Protein AF-A0A377A359-F1 (afdb_monomer_lite)

Foldseek 3Di:
DDPVLVVDDPVCVPPVVVSVVVCVVCVVVVVVVVVVVCLVQCLPLVRHADPSVQVLCVVLVHHQKDWDFDPPQAADPPDPQRYPPRGHHADPPRDRTDIDGDHSVVSSVVSVVSVVD

Organism: Escherichia coli (NCBI:txid562)

Structure (mmCIF, N/CA/C/O backbone):
data_AF-A0A377A359-F1
#
_entry.id   AF-A0A377A359-F1
#
loop_
_atom_site.group_PDB
_atom_site.id
_atom_site.type_symbol
_atom_site.label_atom_id
_atom_site.label_alt_id
_atom_site.label_comp_id
_atom_site.label_asym_id
_ato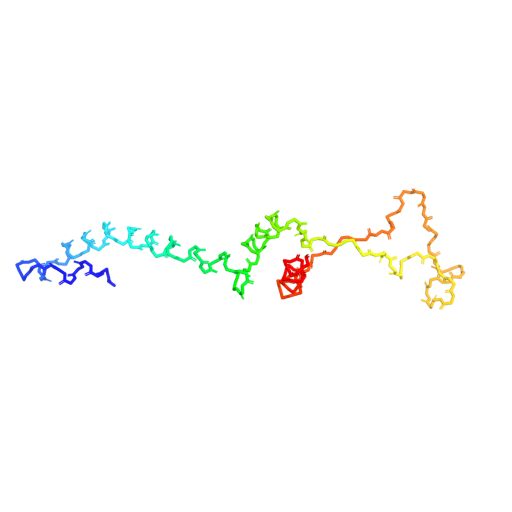m_site.label_entity_id
_atom_site.label_seq_id
_atom_site.pdbx_PDB_ins_code
_atom_site.Cartn_x
_atom_site.Cartn_y
_atom_site.Cartn_z
_atom_site.occupancy
_atom_site.B_iso_or_equiv
_atom_site.auth_seq_id
_atom_site.auth_comp_id
_atom_site.auth_asym_id
_atom_site.auth_atom_id
_atom_site.pdbx_PDB_model_num
ATOM 1 N N . MET A 1 1 ? -14.327 -9.438 21.347 1.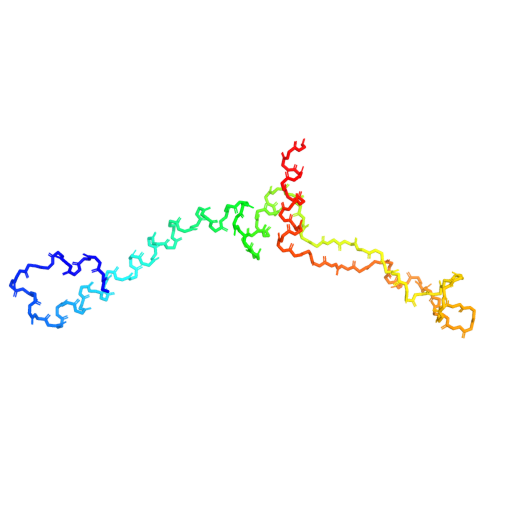00 62.38 1 MET A N 1
ATOM 2 C CA . MET A 1 1 ? -14.567 -8.586 22.530 1.00 62.38 1 MET A CA 1
ATOM 3 C C . MET A 1 1 ? -13.312 -7.783 22.790 1.00 62.38 1 MET A C 1
ATOM 5 O O . MET A 1 1 ? -12.225 -8.323 22.619 1.00 62.38 1 MET A O 1
ATOM 9 N N . SER A 1 2 ? -13.457 -6.509 23.137 1.00 73.38 2 SER A N 1
ATOM 10 C CA . SER A 1 2 ? -12.353 -5.640 23.546 1.00 73.38 2 SER A CA 1
ATOM 11 C C . SER A 1 2 ? -11.648 -6.171 24.802 1.00 73.38 2 SER A C 1
ATOM 13 O O . SER A 1 2 ? -12.316 -6.563 25.752 1.00 73.38 2 SER A O 1
ATOM 15 N N . LYS A 1 3 ? -10.309 -6.099 24.872 1.00 82.38 3 LYS A N 1
ATOM 16 C CA . LYS A 1 3 ? -9.536 -6.463 26.085 1.00 82.38 3 LYS A CA 1
ATOM 17 C C . LYS A 1 3 ? -10.023 -5.746 27.354 1.00 82.38 3 LYS A C 1
ATOM 19 O O . LYS A 1 3 ? -9.781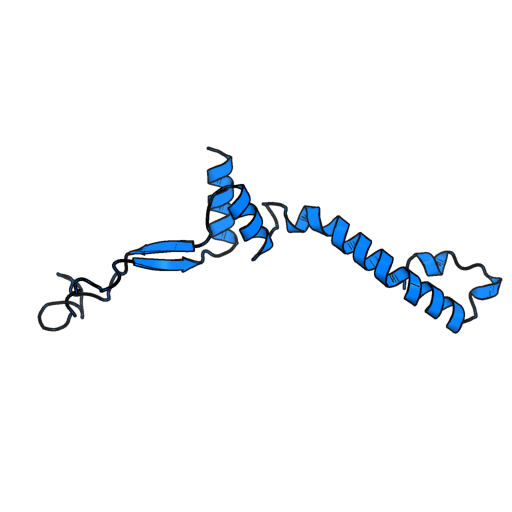 -6.188 28.467 1.00 82.38 3 LYS A O 1
ATOM 24 N N . TYR A 1 4 ? -10.688 -4.600 27.197 1.00 86.88 4 TYR A N 1
ATOM 25 C CA . TYR A 1 4 ? -11.178 -3.802 28.314 1.00 86.88 4 TYR A CA 1
ATOM 26 C C . TYR A 1 4 ? -12.444 -4.385 28.952 1.00 86.88 4 TYR A C 1
ATOM 28 O O . TYR A 1 4 ? -12.720 -4.075 30.108 1.00 86.88 4 TYR A O 1
ATOM 36 N N . THR A 1 5 ? -13.192 -5.258 28.262 1.00 86.75 5 THR A N 1
ATOM 37 C CA . THR A 1 5 ? -14.338 -5.942 28.882 1.00 86.75 5 THR A CA 1
ATOM 38 C C . THR A 1 5 ? -13.905 -6.958 29.937 1.00 86.75 5 THR A C 1
ATOM 40 O O . THR A 1 5 ? -14.675 -7.251 30.844 1.00 86.75 5 THR A O 1
ATOM 43 N N . GLU A 1 6 ? -12.664 -7.446 29.868 1.00 87.38 6 GLU A N 1
ATOM 44 C CA . GLU A 1 6 ? -12.074 -8.358 30.861 1.00 87.38 6 GLU A CA 1
ATOM 45 C C . GLU A 1 6 ? -11.726 -7.651 32.180 1.00 87.38 6 GLU A C 1
ATOM 47 O O . GLU A 1 6 ? -11.578 -8.297 33.212 1.00 87.38 6 GLU A O 1
ATOM 52 N N . LEU A 1 7 ? -11.642 -6.316 32.169 1.00 91.56 7 LEU A N 1
ATOM 53 C CA . LEU A 1 7 ? -11.368 -5.498 33.355 1.00 91.56 7 LEU A CA 1
ATOM 54 C C . LEU A 1 7 ? -12.649 -5.086 34.101 1.00 91.56 7 LEU A C 1
ATOM 56 O O . LEU A 1 7 ? -12.593 -4.330 35.072 1.00 91.56 7 LEU A O 1
ATOM 60 N N . ILE A 1 8 ? -13.815 -5.544 33.63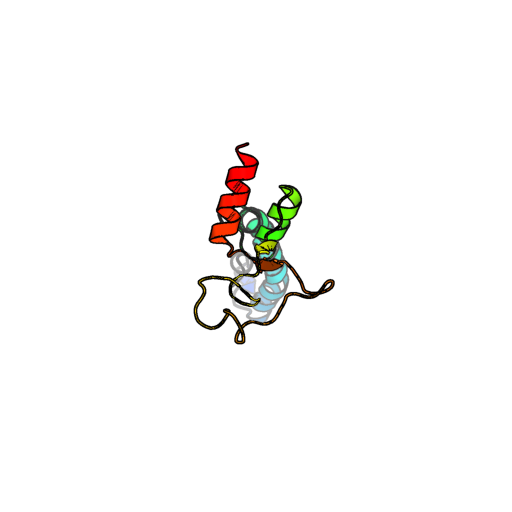9 1.00 91.81 8 ILE A N 1
ATOM 61 C CA . ILE A 1 8 ? -15.103 -5.202 34.239 1.00 91.81 8 ILE A CA 1
ATOM 62 C C . ILE A 1 8 ? -15.263 -5.963 35.554 1.00 91.81 8 ILE A C 1
ATOM 64 O O . ILE A 1 8 ? -15.170 -7.187 35.610 1.00 91.81 8 ILE A O 1
ATOM 68 N N . THR A 1 9 ? -15.529 -5.226 36.631 1.00 91.88 9 THR A N 1
ATOM 69 C CA . THR A 1 9 ? -15.719 -5.813 37.960 1.00 91.88 9 THR A CA 1
ATOM 70 C C . THR A 1 9 ? -16.939 -6.735 37.996 1.00 91.88 9 THR A C 1
ATOM 72 O O . THR A 1 9 ? -17.919 -6.545 37.269 1.00 91.88 9 THR A O 1
ATOM 75 N N . ASN A 1 10 ? -16.923 -7.712 38.909 1.00 90.75 10 ASN A N 1
ATOM 76 C CA . ASN A 1 10 ? -17.979 -8.725 39.028 1.00 90.75 10 ASN A CA 1
ATOM 77 C C . ASN A 1 10 ? -19.392 -8.115 39.197 1.00 90.75 10 ASN A C 1
ATOM 79 O O . ASN A 1 10 ? -20.375 -8.644 38.688 1.00 90.75 10 ASN A O 1
ATOM 83 N N . TYR A 1 11 ? -19.494 -6.933 39.819 1.00 91.56 11 TYR A N 1
ATOM 84 C CA . TYR A 1 11 ? -20.759 -6.206 39.988 1.00 91.56 11 TYR A CA 1
ATOM 85 C C . TYR A 1 11 ? -21.461 -5.847 38.659 1.00 91.56 11 TYR A C 1
ATOM 87 O O . TYR A 1 11 ? -22.690 -5.733 38.606 1.00 91.56 11 TYR A O 1
ATOM 95 N N . HIS A 1 12 ? -20.700 -5.664 37.577 1.00 90.56 12 HIS A N 1
ATOM 96 C CA . HIS A 1 12 ? -21.222 -5.329 36.249 1.00 90.56 12 HIS A CA 1
ATOM 97 C C . HIS A 1 12 ? -21.053 -6.453 35.217 1.00 90.56 12 HIS A C 1
ATOM 99 O O . HIS A 1 12 ? -21.611 -6.343 34.125 1.00 90.56 12 HIS A O 1
ATOM 105 N N . ALA A 1 13 ? -20.346 -7.534 35.556 1.00 85.69 13 ALA A N 1
ATOM 106 C CA . ALA A 1 13 ? -20.009 -8.619 34.633 1.00 85.69 13 ALA A CA 1
ATOM 107 C C . ALA A 1 13 ? -21.239 -9.321 34.028 1.00 85.69 13 ALA A C 1
ATOM 109 O O . ALA A 1 13 ? -21.199 -9.771 32.888 1.00 85.69 13 ALA A O 1
ATOM 110 N N . THR A 1 14 ? -22.363 -9.362 34.748 1.00 90.88 14 THR A N 1
ATOM 111 C CA . THR A 1 14 ? -23.618 -9.975 34.276 1.00 90.88 14 THR A CA 1
ATOM 112 C C . THR A 1 14 ? -24.561 -8.993 33.573 1.00 90.88 14 THR A C 1
ATOM 114 O O . THR A 1 14 ? -25.657 -9.377 33.170 1.00 90.88 14 THR A O 1
ATOM 117 N N . LYS A 1 15 ? -24.176 -7.716 33.413 1.00 93.62 15 LYS A N 1
ATOM 118 C CA . LYS A 1 15 ? -25.032 -6.663 32.840 1.00 93.62 15 LYS A CA 1
ATOM 119 C C . LYS A 1 15 ? -24.702 -6.460 31.350 1.00 93.62 15 LYS A C 1
ATOM 121 O O . LYS A 1 15 ? -23.801 -5.682 31.032 1.00 93.62 15 LYS A O 1
ATOM 126 N N . PRO A 1 16 ? -25.451 -7.062 30.403 1.00 93.31 16 PRO A N 1
ATOM 127 C CA . PRO A 1 16 ? -25.063 -7.103 28.987 1.00 93.31 16 PRO A CA 1
ATOM 128 C C . PRO A 1 16 ? -24.962 -5.717 28.333 1.00 93.31 16 PRO A C 1
ATOM 130 O O . PRO A 1 16 ? -24.068 -5.478 27.527 1.00 93.31 16 PRO A O 1
ATOM 133 N N . LYS A 1 17 ? -25.826 -4.766 28.719 1.00 95.19 17 LYS A N 1
ATOM 134 C CA . LYS A 1 17 ? -25.765 -3.380 28.219 1.00 95.19 17 LYS A CA 1
ATOM 135 C C . LYS A 1 17 ? -24.493 -2.652 28.660 1.00 95.19 17 LYS A C 1
ATOM 137 O O . LYS A 1 17 ? -23.983 -1.828 27.912 1.00 95.19 17 LYS A O 1
ATOM 142 N N . PHE A 1 18 ? -23.983 -2.958 29.854 1.00 93.81 18 PHE A N 1
ATOM 143 C CA . PHE A 1 18 ? -22.749 -2.360 30.357 1.00 93.81 18 PHE A CA 1
ATOM 144 C C . PHE A 1 18 ? -21.538 -2.893 29.586 1.00 93.81 18 PHE A C 1
ATOM 146 O O . PHE A 1 18 ? -20.740 -2.099 29.095 1.00 93.81 18 PHE A O 1
ATOM 153 N N . LEU A 1 19 ? -21.458 -4.218 29.397 1.00 92.69 19 LEU A N 1
ATOM 154 C CA . LEU A 1 19 ? -20.426 -4.849 28.566 1.00 92.69 19 LEU A CA 1
ATOM 155 C C . LEU A 1 19 ? -20.415 -4.248 27.153 1.00 92.69 19 LEU A C 1
ATOM 157 O O . LEU A 1 19 ? -19.375 -3.799 26.679 1.00 92.69 19 LEU A O 1
ATOM 161 N N . ALA A 1 20 ? -21.587 -4.179 26.513 1.00 93.44 20 ALA A N 1
ATOM 162 C CA . ALA A 1 20 ? -21.731 -3.633 25.167 1.00 93.44 20 ALA A CA 1
ATOM 163 C C . ALA A 1 20 ? -21.323 -2.155 25.082 1.00 93.44 20 ALA A C 1
ATOM 165 O O . ALA A 1 20 ? -20.711 -1.751 24.099 1.00 93.44 20 ALA A O 1
ATOM 166 N N . HIS A 1 21 ? -21.627 -1.351 26.105 1.00 93.69 21 HIS A N 1
ATOM 167 C CA . HIS A 1 21 ? -21.245 0.059 26.144 1.00 93.69 21 HIS A CA 1
ATOM 168 C C . HIS A 1 21 ? -19.724 0.241 26.234 1.00 93.69 21 HIS A C 1
ATOM 170 O O . HIS A 1 21 ? -19.150 1.004 25.458 1.00 93.69 21 HIS A O 1
ATOM 176 N N . VAL A 1 22 ? -19.062 -0.488 27.139 1.00 93.25 22 VAL A N 1
ATOM 177 C CA . VAL A 1 22 ? -17.597 -0.446 27.283 1.00 93.25 22 VAL A CA 1
ATOM 178 C C . VAL A 1 22 ? -16.915 -0.920 26.002 1.00 93.25 22 VAL A C 1
ATOM 180 O O . VAL A 1 22 ? -15.967 -0.294 25.529 1.00 93.25 22 VAL A O 1
ATOM 183 N N . ASP A 1 23 ? -17.407 -2.001 25.405 1.00 92.69 23 ASP A N 1
ATOM 184 C CA . ASP A 1 23 ? -16.876 -2.536 24.156 1.00 92.69 23 ASP A CA 1
ATOM 185 C C . ASP A 1 23 ? -17.058 -1.533 23.003 1.00 92.69 23 ASP A C 1
ATOM 187 O O . ASP A 1 23 ? -16.100 -1.223 22.303 1.00 92.69 23 ASP A O 1
ATOM 191 N N . LEU A 1 24 ? -18.242 -0.924 22.863 1.00 94.25 24 LEU A N 1
ATOM 192 C CA . LEU A 1 24 ? -18.516 0.098 21.845 1.00 94.25 24 LEU A CA 1
ATOM 193 C C . LEU A 1 24 ? -17.581 1.310 21.962 1.00 94.25 24 LEU A C 1
ATOM 195 O O . LEU A 1 24 ? -17.088 1.794 20.948 1.00 94.25 24 LEU A O 1
ATOM 199 N N . MET A 1 25 ? -17.326 1.788 23.181 1.00 94.62 25 MET A N 1
ATOM 200 C CA . MET A 1 25 ? -16.462 2.951 23.412 1.00 94.62 25 MET A CA 1
ATOM 201 C C . MET A 1 25 ? -14.979 2.633 23.205 1.00 94.62 25 MET A C 1
ATOM 203 O O . MET A 1 25 ? -14.214 3.485 22.759 1.00 94.62 25 MET A O 1
ATOM 207 N N . THR A 1 26 ? -14.553 1.411 23.528 1.00 93.81 26 THR A N 1
ATOM 208 C CA . THR A 1 26 ? -13.130 1.042 23.494 1.00 93.81 26 THR A CA 1
ATOM 209 C C . THR A 1 26 ? -12.676 0.430 22.172 1.00 93.81 26 THR A C 1
ATOM 211 O O . THR A 1 26 ? -11.496 0.547 21.845 1.00 93.81 26 THR A O 1
ATOM 214 N N . ARG A 1 27 ? -13.577 -0.174 21.385 1.00 91.75 27 ARG A N 1
ATOM 215 C CA . ARG A 1 27 ? -13.257 -0.764 20.073 1.00 91.75 27 ARG A CA 1
ATOM 216 C C . ARG A 1 27 ? -12.574 0.223 19.118 1.00 91.75 27 ARG A C 1
ATOM 218 O O . ARG A 1 27 ? -11.460 -0.090 18.711 1.00 91.75 27 ARG A O 1
ATOM 225 N N . PRO A 1 28 ? -13.109 1.433 18.841 1.00 93.69 28 PRO A N 1
ATOM 226 C CA . PRO A 1 28 ? -12.460 2.353 17.905 1.00 93.69 28 PRO A CA 1
ATOM 227 C C . PRO A 1 28 ? -11.048 2.750 18.344 1.00 93.69 28 PRO A C 1
ATOM 229 O O . PRO A 1 28 ? -10.153 2.900 17.519 1.00 93.69 28 PRO A O 1
ATOM 232 N N . LEU A 1 29 ? -10.822 2.884 19.656 1.00 93.50 29 LEU A N 1
ATOM 233 C CA . LEU A 1 29 ? -9.505 3.211 20.205 1.00 93.50 29 LEU A CA 1
ATOM 234 C C . LEU A 1 29 ? -8.508 2.061 20.014 1.00 93.50 29 LEU A C 1
ATOM 236 O O . LEU A 1 29 ? -7.336 2.300 19.722 1.00 93.50 29 LEU A O 1
ATOM 240 N N . ILE A 1 30 ? -8.964 0.814 20.164 1.00 93.06 30 ILE A N 1
ATOM 241 C CA . ILE A 1 30 ? -8.150 -0.371 19.876 1.00 93.06 30 ILE A CA 1
ATOM 242 C C . ILE A 1 30 ? -7.850 -0.458 18.383 1.00 93.06 30 ILE A C 1
ATOM 244 O O . ILE A 1 30 ? -6.694 -0.685 18.033 1.00 93.06 30 ILE A O 1
ATOM 248 N N . ASP A 1 31 ? -8.850 -0.246 17.529 1.00 93.56 31 ASP A N 1
ATOM 249 C CA . ASP A 1 31 ? -8.711 -0.333 16.075 1.00 93.56 31 ASP A CA 1
ATOM 250 C C . ASP A 1 31 ? -7.721 0.717 15.559 1.00 93.56 31 ASP A C 1
ATOM 252 O O . ASP A 1 31 ? -6.808 0.384 14.806 1.00 93.56 31 ASP A O 1
ATOM 256 N N . VAL A 1 32 ? -7.807 1.960 16.048 1.00 95.94 32 VAL A N 1
ATOM 257 C CA . VAL A 1 32 ? -6.822 3.012 15.747 1.00 95.94 32 VAL A CA 1
ATOM 258 C C . VAL A 1 32 ? -5.438 2.617 16.250 1.00 95.94 32 VAL A C 1
ATOM 260 O O . VAL A 1 32 ? -4.465 2.714 15.510 1.00 95.94 32 VAL A O 1
ATOM 263 N N . ALA A 1 33 ? -5.317 2.129 17.487 1.00 94.50 33 ALA A N 1
ATOM 264 C CA . ALA A 1 33 ? -4.022 1.706 18.011 1.00 94.50 33 ALA A CA 1
ATOM 265 C C . ALA A 1 33 ? -3.426 0.528 17.217 1.00 94.50 33 ALA A C 1
ATOM 267 O O . ALA A 1 33 ? -2.208 0.447 17.061 1.00 94.50 33 ALA A O 1
ATOM 268 N N . ALA A 1 34 ? -4.256 -0.394 16.729 1.00 94.50 34 ALA A N 1
ATOM 269 C CA . ALA A 1 34 ? -3.837 -1.497 15.873 1.00 94.50 34 ALA A CA 1
ATOM 270 C C . ALA A 1 34 ? -3.385 -0.990 14.497 1.00 94.50 34 ALA A C 1
ATOM 272 O O . ALA A 1 34 ? -2.288 -1.338 14.065 1.00 94.50 34 ALA A O 1
ATOM 273 N N . ALA A 1 35 ? -4.165 -0.109 13.864 1.00 95.44 35 ALA A N 1
ATOM 274 C CA . ALA A 1 35 ? -3.823 0.505 12.585 1.00 95.44 35 ALA A CA 1
ATOM 275 C C . ALA A 1 35 ? -2.505 1.291 12.665 1.00 95.44 35 ALA A C 1
ATOM 277 O O . ALA A 1 35 ? -1.614 1.077 11.847 1.00 95.44 35 ALA A O 1
ATOM 278 N N . THR A 1 36 ? -2.330 2.127 13.694 1.00 96.62 36 THR A N 1
ATOM 279 C CA . THR A 1 36 ? -1.104 2.913 13.894 1.00 96.62 36 THR A CA 1
ATOM 280 C C . THR A 1 36 ? 0.117 2.025 14.112 1.00 96.62 36 THR A C 1
ATOM 282 O O . THR A 1 36 ? 1.175 2.301 13.554 1.00 96.62 36 THR A O 1
ATOM 285 N N . ARG A 1 37 ? -0.004 0.930 14.877 1.00 95.81 37 ARG A N 1
ATOM 286 C CA . ARG A 1 37 ? 1.094 -0.046 15.006 1.00 95.81 37 ARG A CA 1
ATOM 287 C C . ARG A 1 37 ? 1.390 -0.745 13.678 1.00 95.81 37 ARG A C 1
ATOM 289 O O . ARG A 1 37 ? 2.552 -0.985 13.371 1.00 95.81 37 ARG A O 1
ATOM 296 N N . GLY A 1 38 ? 0.351 -1.031 12.895 1.00 96.12 38 GLY A N 1
ATOM 297 C CA . GLY A 1 38 ? 0.464 -1.647 11.575 1.00 96.12 38 GLY A CA 1
ATOM 298 C C . GLY A 1 38 ? 1.151 -0.770 10.527 1.00 96.12 38 GLY A C 1
ATOM 299 O O . GLY A 1 38 ? 1.639 -1.312 9.541 1.00 96.12 38 GLY A O 1
ATOM 300 N N . LEU A 1 39 ? 1.252 0.551 10.736 1.00 95.31 39 LEU A N 1
ATOM 301 C CA . LEU A 1 39 ? 1.925 1.455 9.795 1.00 95.31 39 LEU A CA 1
ATOM 302 C C . LEU A 1 39 ? 3.390 1.081 9.566 1.00 95.31 39 LEU A C 1
ATOM 304 O O . LEU A 1 39 ? 3.854 1.168 8.436 1.00 95.31 39 LEU A O 1
ATOM 308 N N . ILE A 1 40 ? 4.101 0.633 10.605 1.00 94.69 40 ILE A N 1
ATOM 309 C CA . ILE A 1 40 ? 5.514 0.250 10.477 1.00 94.69 40 ILE A CA 1
ATOM 310 C C . ILE A 1 40 ? 5.655 -0.878 9.451 1.00 94.69 40 ILE A C 1
ATOM 312 O O . ILE A 1 40 ? 6.450 -0.767 8.528 1.00 94.69 40 ILE A O 1
ATOM 316 N N . THR A 1 41 ? 4.836 -1.924 9.569 1.00 95.94 41 THR A N 1
ATOM 317 C CA . THR A 1 41 ? 4.839 -3.051 8.628 1.00 95.94 41 THR A CA 1
ATOM 318 C C . THR A 1 41 ? 4.290 -2.645 7.262 1.00 95.94 41 THR A C 1
ATOM 320 O O . THR A 1 41 ? 4.864 -2.995 6.241 1.00 95.94 41 THR A O 1
ATOM 323 N N . ALA A 1 42 ? 3.213 -1.856 7.209 1.00 96.69 42 ALA A N 1
ATOM 324 C CA . ALA A 1 42 ? 2.602 -1.439 5.947 1.00 96.69 42 ALA A CA 1
ATOM 325 C C . ALA A 1 42 ? 3.551 -0.617 5.055 1.00 96.69 42 ALA A C 1
ATOM 327 O O . ALA A 1 42 ? 3.403 -0.648 3.836 1.00 96.69 42 ALA A O 1
ATOM 328 N N . PHE A 1 43 ? 4.514 0.091 5.653 1.00 96.75 43 PHE A N 1
ATOM 329 C CA . PHE A 1 43 ? 5.557 0.862 4.970 1.00 96.75 43 PHE A CA 1
ATOM 330 C C . PHE A 1 43 ? 6.951 0.223 5.085 1.00 96.75 43 PHE A C 1
ATOM 332 O O . PHE A 1 43 ? 7.960 0.880 4.835 1.00 96.75 43 PHE A O 1
ATOM 339 N N . ASP A 1 44 ? 7.032 -1.058 5.436 1.00 96.12 44 ASP A N 1
ATOM 340 C CA . ASP A 1 44 ? 8.278 -1.814 5.368 1.00 96.12 44 ASP A CA 1
ATOM 341 C C . ASP A 1 44 ? 8.552 -2.208 3.908 1.00 96.12 44 ASP A C 1
ATOM 343 O O . ASP A 1 44 ? 7.694 -2.794 3.245 1.00 96.12 44 ASP A O 1
ATOM 347 N N . ILE A 1 45 ? 9.754 -1.930 3.393 1.00 95.94 45 ILE A N 1
ATOM 348 C CA . ILE A 1 45 ? 10.133 -2.269 2.015 1.00 95.94 45 ILE A CA 1
ATOM 349 C C . ILE A 1 45 ? 10.054 -3.767 1.716 1.00 95.94 45 ILE A C 1
ATOM 351 O O . ILE A 1 45 ? 9.987 -4.127 0.547 1.00 95.94 45 ILE A O 1
ATOM 355 N N . ASP A 1 46 ? 10.038 -4.650 2.711 1.00 96.31 46 ASP A N 1
ATOM 356 C CA . ASP A 1 46 ? 9.906 -6.092 2.505 1.00 96.31 46 ASP A CA 1
ATOM 357 C C . ASP A 1 46 ? 8.454 -6.561 2.378 1.00 96.31 46 ASP A C 1
ATOM 359 O O . ASP A 1 46 ? 8.202 -7.593 1.757 1.00 96.31 46 ASP A O 1
ATOM 363 N N . SER A 1 47 ? 7.490 -5.790 2.892 1.00 95.94 47 SER A N 1
ATOM 364 C CA . SER A 1 47 ? 6.081 -6.213 2.957 1.00 95.94 47 SER A CA 1
ATOM 365 C C . SER A 1 47 ? 5.062 -5.214 2.401 1.00 95.94 47 SER A C 1
ATOM 367 O O . SER A 1 47 ? 3.933 -5.607 2.119 1.00 95.94 47 SER A O 1
ATOM 369 N N . ALA A 1 48 ? 5.447 -3.959 2.154 1.00 97.19 48 ALA A N 1
ATOM 370 C CA . ALA A 1 48 ? 4.588 -2.935 1.565 1.00 97.19 48 ALA A CA 1
ATOM 371 C C . ALA A 1 48 ? 4.067 -3.370 0.190 1.00 97.19 48 ALA A C 1
ATOM 373 O O . ALA A 1 48 ? 4.808 -3.958 -0.597 1.00 97.19 48 ALA A O 1
ATOM 374 N N . VAL A 1 49 ? 2.814 -3.055 -0.116 1.00 96.00 49 VAL A N 1
ATOM 375 C CA . VAL A 1 49 ? 2.135 -3.409 -1.373 1.00 96.00 49 VAL A CA 1
ATOM 376 C C . VAL A 1 49 ? 1.375 -2.202 -1.909 1.00 96.00 49 VAL A C 1
ATOM 378 O O . VAL A 1 49 ? 1.087 -1.275 -1.152 1.00 96.00 49 VAL A O 1
ATOM 381 N N . GLY A 1 50 ? 1.065 -2.194 -3.204 1.00 95.88 50 GLY A N 1
ATOM 382 C CA . GLY A 1 50 ? 0.285 -1.138 -3.851 1.00 95.88 50 GLY A CA 1
ATOM 383 C C . GLY A 1 50 ? 0.759 0.276 -3.494 1.00 95.88 50 GLY A C 1
ATOM 384 O O . GLY A 1 50 ? 1.940 0.603 -3.617 1.00 95.88 50 GLY A O 1
ATOM 385 N N . VAL A 1 51 ? -0.170 1.106 -3.009 1.00 96.75 51 VAL A N 1
ATOM 386 C CA . VAL A 1 51 ? 0.062 2.535 -2.736 1.00 96.75 51 VAL A CA 1
ATOM 387 C C . VAL A 1 51 ? 1.130 2.763 -1.665 1.00 96.75 51 VAL A C 1
ATOM 389 O O . VAL A 1 51 ? 1.889 3.724 -1.752 1.00 96.75 51 VAL A O 1
ATOM 392 N N . GLN A 1 52 ? 1.237 1.893 -0.660 1.00 97.81 52 GLN A N 1
ATOM 393 C CA . GLN A 1 52 ? 2.269 2.027 0.367 1.00 97.81 52 GLN A CA 1
ATOM 394 C C . GLN A 1 52 ? 3.669 1.840 -0.229 1.00 97.81 52 GLN A C 1
ATOM 396 O O . GLN A 1 52 ? 4.571 2.624 0.063 1.00 97.81 52 GLN A O 1
ATOM 401 N N . LEU A 1 53 ? 3.837 0.853 -1.117 1.00 97.88 53 LEU A N 1
ATOM 402 C CA . LEU A 1 53 ? 5.094 0.639 -1.838 1.00 97.88 53 LEU A CA 1
ATOM 403 C C . LEU A 1 53 ? 5.398 1.799 -2.801 1.00 97.88 53 LEU A C 1
ATOM 405 O O . LEU A 1 53 ? 6.555 2.180 -2.957 1.00 97.88 53 LEU A O 1
ATOM 409 N N . ASP A 1 54 ? 4.367 2.405 -3.393 1.00 96.94 54 ASP A N 1
ATOM 410 C CA . ASP A 1 54 ? 4.514 3.594 -4.245 1.00 96.94 54 ASP A CA 1
ATOM 411 C C . ASP A 1 54 ? 4.990 4.813 -3.470 1.00 96.94 54 ASP A C 1
ATOM 413 O O . ASP A 1 54 ? 5.871 5.533 -3.935 1.00 96.94 54 ASP A O 1
ATOM 417 N N . ILE A 1 55 ? 4.464 5.025 -2.264 1.00 97.50 55 ILE A N 1
ATOM 418 C CA . ILE A 1 55 ? 4.925 6.096 -1.376 1.00 97.50 55 ILE A CA 1
ATOM 419 C C . ILE A 1 55 ? 6.401 5.893 -1.016 1.00 97.50 55 ILE A C 1
ATOM 421 O O . ILE A 1 55 ? 7.174 6.850 -1.081 1.00 97.50 55 ILE A O 1
ATOM 425 N N . LEU A 1 56 ? 6.819 4.658 -0.708 1.00 97.31 56 LEU A N 1
ATOM 426 C CA . LEU A 1 56 ? 8.241 4.357 -0.505 1.00 97.31 56 LEU A CA 1
ATOM 427 C C . LEU A 1 56 ? 9.060 4.681 -1.754 1.00 97.31 56 LEU A C 1
ATOM 429 O O . LEU A 1 56 ? 10.123 5.288 -1.660 1.00 97.31 56 LEU A O 1
ATOM 433 N N . GLY A 1 57 ? 8.552 4.332 -2.931 1.00 96.88 57 GLY A N 1
ATOM 434 C CA . GLY A 1 57 ? 9.180 4.669 -4.197 1.00 96.88 57 GLY A CA 1
ATOM 435 C C . GLY A 1 57 ? 9.344 6.168 -4.437 1.00 96.88 57 GLY A C 1
ATOM 436 O O . GLY A 1 57 ? 10.398 6.595 -4.909 1.00 96.88 57 GLY A O 1
ATOM 437 N N . LEU A 1 58 ? 8.357 6.982 -4.052 1.00 96.62 58 LEU A N 1
ATOM 438 C CA . LEU A 1 58 ? 8.471 8.443 -4.088 1.00 96.62 58 LEU A CA 1
ATOM 439 C C . LEU A 1 58 ? 9.606 8.939 -3.185 1.00 96.62 58 LEU A C 1
ATOM 441 O O . LEU A 1 58 ? 10.367 9.809 -3.600 1.00 96.62 58 LEU A O 1
ATOM 445 N N . TRP A 1 59 ? 9.758 8.371 -1.986 1.00 95.88 59 TRP A N 1
ATOM 446 C CA . TRP A 1 59 ? 10.833 8.741 -1.055 1.00 95.88 59 TRP A CA 1
ATOM 447 C C . TRP A 1 59 ? 12.216 8.280 -1.524 1.00 95.88 59 TRP A C 1
ATOM 449 O O . TRP A 1 59 ? 13.190 9.014 -1.382 1.00 95.88 59 TRP A O 1
ATOM 459 N N . ILE A 1 60 ? 12.303 7.090 -2.121 1.00 96.06 60 ILE A N 1
ATOM 460 C CA . ILE A 1 60 ? 13.542 6.532 -2.691 1.00 96.06 60 ILE A CA 1
ATOM 461 C C . ILE A 1 60 ? 13.911 7.233 -4.015 1.00 96.06 60 ILE A C 1
ATOM 463 O O . ILE A 1 60 ? 15.055 7.172 -4.467 1.00 96.06 60 ILE A O 1
ATOM 467 N N . GLY A 1 61 ? 12.955 7.922 -4.645 1.00 95.38 61 GLY A N 1
ATOM 468 C CA . GLY A 1 61 ? 13.157 8.650 -5.896 1.00 95.38 61 GLY A CA 1
ATOM 469 C C . GLY A 1 61 ? 13.056 7.765 -7.139 1.00 95.38 61 GLY A C 1
ATOM 470 O O . GLY A 1 61 ? 13.757 7.991 -8.128 1.00 95.38 61 GLY A O 1
ATOM 471 N N . ARG A 1 62 ? 12.202 6.735 -7.113 1.00 95.12 62 ARG A N 1
ATOM 472 C CA . ARG A 1 62 ? 11.983 5.845 -8.258 1.00 95.12 62 ARG A CA 1
ATOM 473 C C . ARG A 1 62 ? 10.509 5.515 -8.450 1.00 95.12 62 ARG A C 1
ATOM 475 O O . ARG A 1 62 ? 9.878 4.963 -7.561 1.00 95.12 62 ARG A O 1
ATOM 482 N N . SER A 1 63 ? 9.982 5.794 -9.640 1.00 93.81 63 SER A N 1
ATOM 483 C CA . SER A 1 63 ? 8.592 5.489 -10.006 1.00 93.81 63 SER A CA 1
ATOM 484 C C . SER A 1 63 ? 8.389 4.015 -10.378 1.00 93.81 63 SER A C 1
ATOM 486 O O . SER A 1 63 ? 9.287 3.390 -10.946 1.00 93.81 63 SER A O 1
ATOM 488 N N . ARG A 1 64 ? 7.187 3.492 -10.098 1.00 94.25 64 ARG A N 1
ATOM 489 C CA . ARG A 1 64 ? 6.672 2.203 -10.601 1.00 94.25 64 ARG A CA 1
ATOM 490 C C . ARG A 1 64 ? 6.423 2.230 -12.105 1.00 94.25 64 ARG A C 1
ATOM 492 O O . ARG A 1 64 ? 6.429 1.187 -12.755 1.00 94.25 64 ARG A O 1
ATOM 499 N N . VAL A 1 65 ? 6.147 3.416 -12.635 1.00 92.00 65 VAL A N 1
ATOM 500 C CA . VAL A 1 65 ? 5.828 3.608 -14.043 1.00 92.00 65 VAL A CA 1
ATOM 501 C C . VAL A 1 65 ? 7.121 3.645 -14.835 1.00 92.00 65 VAL A C 1
ATOM 503 O O . VAL A 1 65 ? 7.993 4.479 -14.579 1.00 92.00 65 VAL A O 1
ATOM 506 N N . VAL A 1 66 ? 7.230 2.750 -15.809 1.00 87.19 66 VAL A N 1
ATOM 507 C CA . VAL A 1 66 ? 8.392 2.649 -16.691 1.00 87.19 66 VAL A CA 1
ATOM 508 C C . VAL A 1 66 ? 7.937 2.868 -18.124 1.00 87.19 66 VAL A C 1
ATOM 510 O O . VAL A 1 66 ? 6.891 2.364 -18.533 1.00 87.19 66 VAL A O 1
ATOM 513 N N . SER A 1 67 ? 8.723 3.631 -18.877 1.00 84.31 67 SER A N 1
ATOM 514 C CA . SER A 1 67 ? 8.565 3.740 -20.324 1.00 84.31 67 SER A CA 1
ATOM 515 C C . SER A 1 67 ? 9.177 2.497 -20.973 1.00 84.31 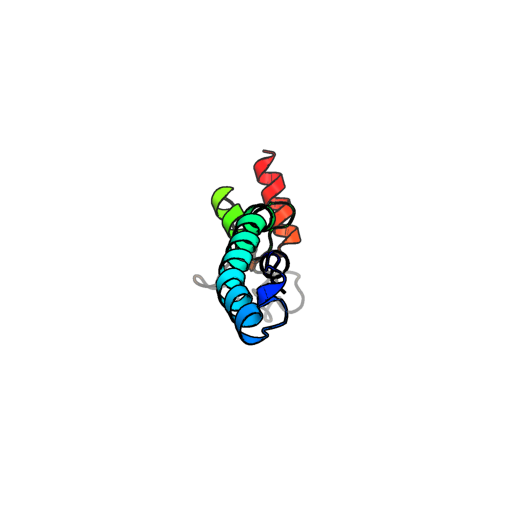67 SER A C 1
ATOM 517 O O . SER A 1 67 ? 10.328 2.151 -20.694 1.00 84.31 67 SER A O 1
ATOM 519 N N . GLN A 1 68 ? 8.391 1.806 -21.793 1.00 81.00 68 GLN A N 1
ATOM 520 C CA . GLN A 1 68 ? 8.841 0.703 -22.635 1.00 81.00 68 GLN A CA 1
ATOM 521 C C . GLN A 1 68 ? 8.619 1.066 -24.107 1.00 81.00 68 GLN A C 1
ATOM 523 O O . GLN A 1 68 ? 7.538 1.557 -24.439 1.00 81.00 68 GLN A O 1
ATOM 528 N N . PRO A 1 69 ? 9.601 0.828 -24.996 1.00 80.19 69 PRO A N 1
ATOM 529 C CA . PRO A 1 69 ? 9.428 1.058 -26.426 1.00 80.19 69 PRO A CA 1
ATOM 530 C C . PRO A 1 69 ? 8.225 0.288 -26.974 1.00 80.19 69 PRO A C 1
ATOM 532 O O . PRO A 1 69 ? 8.052 -0.897 -26.669 1.00 80.19 69 PRO A O 1
ATOM 535 N N . ILE A 1 70 ? 7.404 0.950 -27.789 1.00 77.75 70 ILE A N 1
ATOM 536 C CA . ILE A 1 70 ? 6.322 0.272 -28.503 1.00 77.75 70 ILE A CA 1
ATOM 537 C C . ILE A 1 70 ? 6.967 -0.546 -29.621 1.00 77.75 70 ILE A C 1
ATOM 539 O O . ILE A 1 70 ? 7.618 -0.005 -30.509 1.00 77.75 70 ILE A O 1
ATOM 543 N N . SER A 1 71 ? 6.805 -1.865 -29.556 1.00 77.56 71 SER A N 1
ATOM 544 C CA . SER A 1 71 ? 7.296 -2.801 -30.568 1.00 77.56 71 SER A CA 1
ATOM 545 C C . SER A 1 71 ? 6.130 -3.604 -31.129 1.00 77.56 71 SER A C 1
ATOM 547 O O . SER A 1 71 ? 5.153 -3.862 -30.427 1.00 77.56 71 SER A O 1
ATOM 549 N N . GLY A 1 72 ? 6.210 -3.967 -32.408 1.00 78.94 72 GLY A N 1
ATOM 550 C CA . GLY A 1 72 ? 5.177 -4.778 -33.050 1.00 78.94 72 GLY A CA 1
ATOM 551 C C . GLY A 1 72 ? 3.912 -4.018 -33.484 1.00 78.94 72 GLY A C 1
ATOM 552 O O . GLY A 1 72 ? 2.898 -4.653 -33.750 1.00 78.94 72 GLY A O 1
ATOM 553 N N . VAL A 1 73 ? 3.946 -2.680 -33.532 1.00 83.06 73 VAL A N 1
ATOM 554 C CA . VAL A 1 73 ? 2.796 -1.843 -33.938 1.00 83.06 73 VAL A CA 1
ATOM 555 C C . VAL A 1 73 ? 3.060 -1.117 -35.255 1.00 83.06 73 VAL A C 1
ATOM 557 O O . VAL A 1 73 ? 2.205 -1.111 -36.138 1.00 83.06 73 VAL A O 1
ATOM 560 N N . TYR A 1 74 ? 4.241 -0.518 -35.395 1.00 87.94 74 TYR A N 1
ATOM 561 C CA . TYR A 1 74 ? 4.619 0.216 -36.599 1.00 87.94 74 TYR A CA 1
ATOM 562 C C . TYR A 1 74 ? 5.400 -0.658 -37.575 1.00 87.94 74 TYR A C 1
ATOM 564 O O . TYR A 1 74 ? 5.922 -1.715 -37.212 1.00 87.94 74 TYR A O 1
ATOM 572 N N . PHE A 1 75 ? 5.470 -0.182 -38.816 1.00 88.81 75 PHE A N 1
ATOM 573 C CA . PHE A 1 75 ? 6.229 -0.787 -39.897 1.00 88.81 75 PHE A CA 1
ATOM 574 C C . PHE A 1 75 ? 7.639 -1.173 -39.441 1.00 88.81 75 PHE A C 1
ATOM 576 O O . PHE A 1 75 ? 8.383 -0.351 -38.901 1.00 88.81 75 PHE A O 1
ATOM 583 N N . SER A 1 76 ? 8.003 -2.427 -39.691 1.00 87.88 76 SER A N 1
ATOM 584 C CA . SER A 1 76 ? 9.308 -2.976 -39.348 1.00 87.88 76 SER A CA 1
ATOM 585 C C . SER A 1 76 ? 9.751 -3.954 -40.423 1.00 87.88 76 SER A C 1
ATOM 587 O O . SER A 1 76 ? 8.982 -4.808 -40.872 1.00 87.88 76 SER A O 1
ATOM 589 N N . TRP A 1 77 ? 11.015 -3.846 -40.823 1.00 88.56 77 TRP A N 1
ATOM 590 C CA . TRP A 1 77 ? 11.619 -4.831 -41.710 1.00 88.56 77 TRP A CA 1
ATOM 591 C C . TRP A 1 77 ? 11.726 -6.183 -40.999 1.00 88.56 77 TRP A C 1
ATOM 593 O O . TRP A 1 77 ? 11.871 -6.252 -39.776 1.00 88.56 77 TRP A O 1
ATOM 603 N N . ASP A 1 78 ? 11.608 -7.260 -41.773 1.00 86.50 78 ASP A N 1
ATOM 604 C CA . ASP A 1 78 ? 11.768 -8.639 -41.298 1.00 86.50 78 ASP A CA 1
ATOM 605 C C . ASP A 1 78 ? 10.838 -9.035 -40.132 1.00 86.50 78 ASP A C 1
ATOM 607 O O . ASP A 1 78 ? 11.133 -9.954 -39.369 1.00 86.50 78 ASP A O 1
ATOM 611 N N . THR A 1 79 ? 9.696 -8.351 -39.988 1.00 84.56 79 THR A N 1
ATOM 612 C CA . THR A 1 79 ? 8.672 -8.662 -38.981 1.00 84.56 79 THR A CA 1
ATOM 613 C C . THR A 1 79 ? 7.370 -9.071 -39.660 1.00 84.56 79 THR A C 1
ATOM 615 O O . THR A 1 79 ? 6.771 -8.288 -40.400 1.00 84.56 79 THR A O 1
ATOM 618 N N . ASP A 1 80 ? 6.937 -10.308 -39.409 1.00 87.69 80 ASP A N 1
ATOM 619 C CA . ASP A 1 80 ? 5.724 -10.867 -40.009 1.00 87.69 80 ASP A CA 1
ATOM 620 C C . ASP A 1 80 ? 4.489 -10.028 -39.636 1.00 87.69 80 ASP A C 1
ATOM 622 O O . ASP A 1 80 ? 4.296 -9.665 -38.474 1.00 87.69 80 ASP A O 1
ATOM 626 N N . GLY A 1 81 ? 3.681 -9.665 -40.634 1.00 87.19 81 GLY A N 1
ATOM 627 C CA . GLY A 1 81 ? 2.496 -8.815 -40.468 1.00 87.19 81 GLY A CA 1
ATOM 628 C C . GLY A 1 81 ? 2.750 -7.306 -40.322 1.00 87.19 81 GLY A C 1
ATOM 629 O O . GLY A 1 81 ? 1.782 -6.551 -40.282 1.00 87.19 81 GLY A O 1
ATOM 630 N N . LEU A 1 82 ? 4.006 -6.844 -40.276 1.00 90.12 82 LEU A N 1
ATOM 631 C CA . LEU A 1 82 ? 4.371 -5.414 -40.184 1.00 90.12 82 LEU A CA 1
ATOM 632 C C . LEU A 1 82 ? 5.302 -4.953 -41.314 1.00 90.12 82 LEU A C 1
ATOM 634 O O . LEU A 1 82 ? 5.861 -3.857 -41.254 1.00 90.12 82 LEU A O 1
ATOM 638 N N . GLY A 1 83 ? 5.475 -5.792 -42.334 1.00 86.81 83 GLY A N 1
ATOM 639 C CA . GLY A 1 83 ? 6.331 -5.525 -43.481 1.00 86.81 83 GLY A CA 1
ATOM 640 C C . GLY A 1 83 ? 5.700 -4.599 -44.522 1.00 86.81 83 GLY A C 1
ATOM 641 O O . GLY A 1 83 ? 4.712 -3.901 -44.283 1.00 86.81 83 GLY A O 1
ATOM 642 N N . TYR A 1 84 ? 6.299 -4.583 -45.712 1.00 87.94 84 TYR A N 1
ATOM 643 C CA . TYR A 1 84 ? 5.848 -3.744 -46.824 1.00 87.94 84 TYR A CA 1
ATOM 644 C C . TYR A 1 84 ? 4.402 -4.077 -47.219 1.00 87.94 84 TYR A C 1
ATOM 646 O O . TYR A 1 84 ? 4.030 -5.247 -47.245 1.00 87.94 84 TYR A O 1
ATOM 654 N N . ASP A 1 85 ? 3.591 -3.046 -47.469 1.00 86.44 85 ASP A N 1
ATOM 655 C CA . ASP A 1 85 ? 2.135 -3.126 -47.694 1.00 86.44 85 ASP A CA 1
ATOM 656 C C . ASP A 1 85 ? 1.309 -3.771 -46.556 1.00 86.44 85 ASP A C 1
ATOM 658 O O . ASP A 1 85 ? 0.117 -4.031 -46.725 1.00 86.44 85 ASP A O 1
ATOM 662 N N . GLN A 1 86 ? 1.909 -3.999 -45.381 1.00 87.81 86 GLN A N 1
ATOM 663 C CA . GLN A 1 86 ? 1.247 -4.590 -44.210 1.00 87.81 86 GLN A CA 1
ATOM 664 C C . GLN A 1 86 ? 1.318 -3.688 -42.969 1.00 87.81 86 GLN A C 1
ATOM 666 O O . GLN A 1 86 ? 0.330 -3.549 -42.252 1.00 87.81 86 GLN A O 1
ATOM 671 N N . GLY A 1 87 ? 2.471 -3.066 -42.715 1.00 84.81 87 GLY A N 1
ATOM 672 C CA . GLY A 1 87 ? 2.706 -2.217 -41.548 1.00 84.81 87 GLY A CA 1
ATOM 673 C C . GLY A 1 87 ? 2.236 -0.769 -41.719 1.00 84.81 87 GLY A C 1
ATOM 674 O O . GLY A 1 87 ? 2.236 -0.215 -42.818 1.00 84.81 87 GLY A O 1
ATOM 675 N N . VAL A 1 88 ? 1.886 -0.125 -40.601 1.00 88.44 88 VAL A N 1
ATOM 676 C CA . VAL A 1 88 ? 1.561 1.310 -40.541 1.00 88.44 88 VAL A CA 1
ATOM 677 C C . VAL A 1 88 ? 2.828 2.110 -40.245 1.00 88.44 88 VAL A C 1
ATOM 679 O O . VAL A 1 88 ? 3.548 1.813 -39.294 1.00 88.44 88 VAL A O 1
ATOM 682 N N . TRP A 1 89 ? 3.108 3.138 -41.045 1.00 88.19 89 TRP A N 1
ATOM 683 C CA . TRP A 1 89 ? 4.228 4.047 -40.792 1.00 88.19 89 TRP A CA 1
ATOM 684 C C . TRP A 1 89 ? 3.971 4.882 -39.542 1.00 88.19 89 TRP A C 1
ATOM 686 O O . TRP A 1 89 ? 2.909 5.488 -39.421 1.00 88.19 89 TRP A O 1
ATOM 696 N N . GLN A 1 90 ? 4.959 4.947 -38.651 1.00 87.38 90 GLN A N 1
ATOM 697 C CA . GLN A 1 90 ? 4.890 5.813 -37.483 1.00 87.38 90 GLN A CA 1
ATOM 698 C C . GLN A 1 90 ? 4.926 7.287 -37.914 1.00 87.38 90 GLN A C 1
ATOM 700 O O . GLN A 1 90 ? 5.862 7.731 -38.585 1.00 87.38 90 GLN A O 1
ATOM 705 N N . GLY A 1 91 ? 3.893 8.040 -37.553 1.00 86.31 91 GLY A N 1
ATOM 706 C CA . GLY A 1 91 ? 3.774 9.464 -37.828 1.00 86.31 91 GLY A CA 1
ATOM 707 C C . GLY A 1 91 ? 4.542 10.350 -36.834 1.00 86.31 91 GLY A C 1
ATOM 708 O O . GLY A 1 91 ? 4.940 9.900 -35.763 1.00 86.31 91 GLY A O 1
ATOM 709 N N . PRO A 1 92 ? 4.697 11.656 -37.126 1.00 87.00 92 PRO A N 1
ATOM 710 C CA . PRO A 1 92 ? 5.439 12.597 -36.273 1.00 87.00 92 PRO A CA 1
ATOM 711 C C . PRO A 1 92 ? 4.860 12.814 -34.865 1.00 87.00 92 PRO A C 1
ATOM 713 O O . PRO A 1 92 ? 5.523 13.412 -34.020 1.00 87.00 92 PRO A O 1
ATOM 716 N N . TYR A 1 93 ? 3.613 12.396 -34.635 1.00 84.88 93 TYR A N 1
ATOM 717 C CA . TYR A 1 93 ? 2.895 12.542 -33.362 1.00 84.88 93 TYR A CA 1
ATOM 718 C C . TYR A 1 93 ? 2.532 11.195 -32.730 1.00 84.88 93 TYR A C 1
ATOM 720 O O . TYR A 1 93 ? 1.852 11.164 -31.704 1.00 84.88 93 TYR A O 1
ATOM 728 N N . ASP A 1 94 ? 2.962 10.096 -33.345 1.00 83.69 94 ASP A N 1
ATOM 729 C CA . ASP A 1 94 ? 2.682 8.758 -32.854 1.00 83.69 94 ASP A CA 1
ATOM 730 C C . ASP A 1 94 ? 3.655 8.409 -31.721 1.00 83.69 94 ASP A C 1
ATOM 732 O O . ASP A 1 94 ? 4.853 8.675 -31.833 1.00 83.69 94 ASP A O 1
ATOM 736 N N . PRO A 1 95 ? 3.175 7.820 -30.614 1.00 80.81 95 PRO A N 1
ATOM 737 C CA . PRO A 1 95 ? 4.011 7.566 -29.452 1.00 80.81 95 PRO A CA 1
ATOM 738 C C . PRO A 1 95 ? 5.086 6.514 -29.748 1.00 80.81 95 PRO A C 1
ATOM 740 O O . PRO A 1 95 ? 4.777 5.426 -30.234 1.00 80.81 95 PRO A O 1
ATOM 743 N N . ASP A 1 96 ? 6.328 6.820 -29.361 1.00 81.00 96 ASP A N 1
ATOM 744 C CA . ASP A 1 96 ? 7.486 5.914 -29.461 1.00 81.00 96 ASP A CA 1
ATOM 745 C C . ASP A 1 96 ? 7.531 4.876 -28.323 1.00 81.00 96 ASP A C 1
ATOM 747 O O . ASP A 1 96 ? 8.199 3.842 -28.402 1.00 81.00 96 ASP A O 1
ATOM 751 N N . SER A 1 97 ? 6.852 5.163 -27.209 1.00 81.00 97 SER A N 1
ATOM 752 C CA . SER A 1 97 ? 6.874 4.326 -26.011 1.00 81.00 97 SER A CA 1
ATOM 753 C C . SER A 1 97 ? 5.530 4.308 -25.296 1.00 81.00 97 SER A C 1
ATOM 755 O O . SER A 1 97 ? 4.783 5.286 -25.297 1.00 81.00 97 SER A O 1
ATOM 757 N N . GLY A 1 98 ? 5.237 3.169 -24.677 1.00 80.50 98 GLY A N 1
ATOM 758 C CA . GLY A 1 98 ? 4.116 2.981 -23.776 1.00 80.50 98 GLY A CA 1
ATOM 759 C C . GLY A 1 98 ? 4.578 3.086 -22.329 1.00 80.50 98 GLY A C 1
ATOM 760 O O . GLY A 1 98 ? 5.742 2.846 -22.006 1.00 80.50 98 GLY A O 1
ATOM 761 N N . TYR A 1 99 ? 3.650 3.420 -21.438 1.00 82.44 99 TYR A N 1
ATOM 762 C CA . TYR A 1 99 ? 3.886 3.355 -20.002 1.00 82.44 99 TYR A CA 1
ATOM 763 C C . TYR A 1 99 ? 3.330 2.046 -19.448 1.00 82.44 99 TYR A C 1
ATOM 765 O O . TYR A 1 99 ? 2.164 1.721 -19.663 1.00 82.44 99 TYR A O 1
ATOM 773 N N . MET A 1 100 ? 4.160 1.311 -18.711 1.00 85.56 100 MET A N 1
ATOM 774 C CA . MET A 1 100 ? 3.755 0.111 -17.984 1.00 85.56 100 MET A CA 1
ATOM 775 C C . MET A 1 100 ? 3.922 0.329 -16.480 1.00 85.56 100 MET A C 1
ATOM 777 O O . MET A 1 100 ? 4.876 0.966 -16.027 1.00 85.56 100 MET A O 1
ATOM 781 N N . TYR A 1 101 ? 2.998 -0.237 -15.706 1.00 89.25 101 TYR A N 1
ATOM 782 C CA . TYR A 1 101 ? 3.098 -0.322 -14.255 1.00 89.25 101 TYR A CA 1
ATOM 783 C C . TYR A 1 101 ? 3.744 -1.647 -13.867 1.00 89.25 101 TYR A C 1
ATOM 785 O O . TYR A 1 101 ? 3.242 -2.714 -14.217 1.00 89.25 101 TYR A O 1
ATOM 793 N N . LEU A 1 102 ? 4.843 -1.581 -13.123 1.00 93.19 102 LEU A N 1
ATOM 794 C CA . LEU A 1 102 ? 5.460 -2.775 -12.559 1.00 93.19 102 LEU A CA 1
ATOM 795 C C . LEU A 1 102 ? 4.579 -3.413 -11.479 1.00 93.19 102 LEU A C 1
ATOM 797 O O . LEU A 1 102 ? 3.885 -2.722 -10.723 1.00 93.19 102 LEU A O 1
ATOM 801 N N . SER A 1 103 ? 4.660 -4.741 -11.376 1.00 95.25 103 SER A N 1
ATOM 802 C CA . SER A 1 103 ? 4.123 -5.473 -10.230 1.00 95.25 103 SER A CA 1
ATOM 803 C C . SER A 1 103 ? 4.876 -5.087 -8.954 1.00 95.25 103 SER A C 1
ATOM 805 O O . SER A 1 103 ? 6.032 -4.659 -9.009 1.00 95.25 103 SER A O 1
ATOM 807 N N . ASP A 1 104 ? 4.241 -5.266 -7.793 1.00 96.06 104 ASP A N 1
ATOM 808 C CA . ASP A 1 104 ? 4.870 -4.962 -6.501 1.00 96.06 104 ASP A CA 1
ATOM 809 C C . ASP A 1 104 ? 6.187 -5.724 -6.309 1.00 96.06 104 ASP A C 1
ATOM 811 O O . ASP A 1 104 ? 7.154 -5.175 -5.789 1.00 96.06 104 ASP A O 1
ATOM 815 N N . GLU A 1 105 ? 6.248 -6.976 -6.764 1.00 96.44 105 GLU A N 1
ATOM 816 C CA . GLU A 1 105 ? 7.442 -7.813 -6.653 1.00 96.44 105 GLU A CA 1
ATOM 817 C C . GLU A 1 105 ? 8.612 -7.243 -7.464 1.00 96.44 105 GLU A C 1
ATOM 819 O O . GLU A 1 105 ? 9.682 -6.980 -6.909 1.00 96.44 105 GLU A O 1
ATOM 824 N N . THR A 1 106 ? 8.404 -6.979 -8.759 1.00 95.81 106 THR A N 1
ATOM 825 C CA . THR A 1 106 ? 9.446 -6.412 -9.625 1.00 95.81 106 THR A CA 1
ATOM 826 C C . THR A 1 106 ? 9.851 -5.022 -9.153 1.00 95.81 106 THR A C 1
ATOM 828 O O . THR A 1 106 ? 11.038 -4.696 -9.095 1.00 95.81 106 THR A O 1
ATOM 831 N N . TYR A 1 107 ? 8.876 -4.198 -8.775 1.00 97.06 107 TYR A N 1
ATOM 832 C CA . TYR A 1 107 ? 9.139 -2.847 -8.314 1.00 97.06 107 TYR A CA 1
ATOM 833 C C . TYR A 1 107 ? 9.968 -2.833 -7.024 1.00 97.06 107 TYR A C 1
ATOM 835 O O . TYR A 1 107 ? 10.946 -2.091 -6.935 1.00 97.06 107 TYR A O 1
ATOM 843 N N . ARG A 1 108 ? 9.667 -3.719 -6.066 1.00 97.25 108 ARG A N 1
ATOM 844 C CA . ARG A 1 108 ? 10.430 -3.864 -4.818 1.00 97.25 108 ARG A CA 1
ATOM 845 C C . ARG A 1 108 ? 11.901 -4.184 -5.073 1.00 97.25 108 ARG A C 1
ATOM 847 O O . ARG A 1 108 ? 12.768 -3.593 -4.431 1.00 97.25 108 ARG A O 1
ATOM 854 N N . VAL A 1 109 ? 12.199 -5.079 -6.018 1.00 96.62 109 VAL A N 1
ATOM 855 C CA . VAL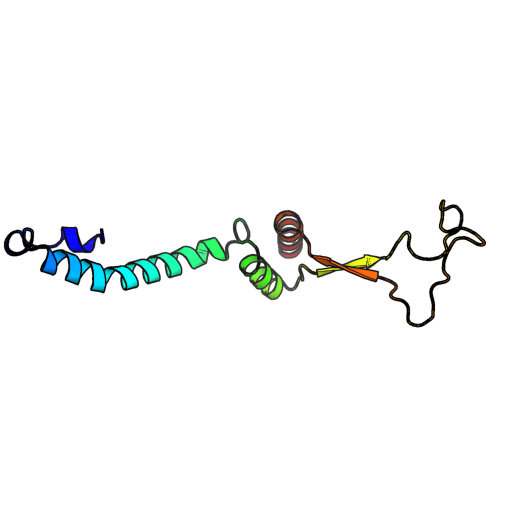 A 1 109 ? 13.587 -5.415 -6.387 1.00 96.62 109 VAL A CA 1
ATOM 856 C C . VAL A 1 109 ? 14.328 -4.177 -6.892 1.00 96.62 109 VAL A C 1
ATOM 858 O O . VAL A 1 109 ? 15.449 -3.911 -6.460 1.00 96.62 109 VAL A O 1
ATOM 861 N N . ILE A 1 110 ? 13.685 -3.377 -7.747 1.00 95.31 110 ILE A N 1
ATOM 862 C CA . ILE A 1 110 ? 14.263 -2.131 -8.268 1.00 95.31 110 ILE A CA 1
ATOM 863 C C . ILE A 1 110 ? 14.516 -1.126 -7.141 1.00 95.31 110 ILE A C 1
ATOM 865 O O . ILE A 1 110 ? 15.581 -0.509 -7.102 1.00 95.31 110 ILE A O 1
ATOM 869 N N . LEU A 1 111 ? 13.565 -0.962 -6.218 1.00 96.94 111 LEU A N 1
ATOM 870 C CA . LEU A 1 111 ? 13.719 -0.059 -5.077 1.00 96.94 111 LEU A CA 1
ATOM 871 C C . LEU A 1 111 ? 14.894 -0.472 -4.183 1.00 96.94 111 LEU A C 1
ATOM 873 O O . LEU A 1 111 ? 15.734 0.364 -3.857 1.00 96.94 111 LEU A O 1
ATOM 877 N N . LYS A 1 112 ? 15.016 -1.763 -3.856 1.00 96.81 112 LYS A N 1
ATOM 878 C CA . LYS A 1 112 ? 16.150 -2.285 -3.076 1.00 96.81 112 LYS A CA 1
ATOM 879 C C . LYS A 1 112 ? 17.487 -2.076 -3.782 1.00 96.81 112 LYS A C 1
ATOM 881 O O . LYS A 1 112 ? 18.440 -1.623 -3.156 1.00 96.81 112 LYS A O 1
ATOM 886 N N . ALA A 1 113 ? 17.549 -2.353 -5.084 1.00 96.06 113 ALA A N 1
ATOM 887 C CA . ALA A 1 113 ? 18.753 -2.120 -5.879 1.00 96.06 113 ALA A CA 1
ATOM 888 C C . ALA A 1 113 ? 19.151 -0.635 -5.897 1.00 96.06 113 ALA A C 1
ATOM 890 O O . ALA A 1 113 ? 20.335 -0.313 -5.880 1.00 96.06 113 ALA A O 1
ATOM 891 N N . LYS A 1 114 ? 18.170 0.278 -5.902 1.00 95.31 114 LYS A N 1
ATOM 892 C CA . LYS A 1 114 ? 18.425 1.721 -5.847 1.00 95.31 114 LYS A CA 1
ATOM 893 C C . LYS A 1 114 ? 18.948 2.183 -4.486 1.00 95.31 114 LYS A C 1
ATOM 895 O O . LYS A 1 114 ? 19.755 3.099 -4.468 1.00 95.31 114 LYS A O 1
ATOM 900 N N . ILE A 1 115 ? 18.503 1.577 -3.385 1.00 94.31 115 ILE A N 1
ATOM 901 C CA . ILE A 1 115 ? 18.992 1.889 -2.029 1.00 94.31 115 ILE A CA 1
ATOM 902 C C . ILE A 1 115 ? 20.432 1.400 -1.825 1.00 94.31 115 ILE A C 1
ATOM 904 O O . ILE A 1 115 ? 21.196 2.030 -1.103 1.00 94.31 115 ILE A O 1
ATOM 908 N N . ALA A 1 116 ? 20.795 0.267 -2.432 1.00 92.56 116 ALA A N 1
ATOM 909 C CA . ALA A 1 116 ? 22.120 -0.332 -2.278 1.00 92.56 116 ALA A CA 1
ATOM 910 C C . ALA A 1 116 ? 23.245 0.396 -3.047 1.00 92.56 116 ALA A C 1
ATOM 912 O O . ALA A 1 116 ? 24.414 0.141 -2.763 1.00 92.56 116 ALA A O 1
ATOM 913 N N . ASN A 1 117 ? 22.894 1.257 -4.011 1.00 75.88 117 ASN A N 1
ATOM 914 C CA . ASN A 1 117 ? 23.812 2.068 -4.824 1.00 75.88 117 ASN A CA 1
ATOM 915 C C . ASN A 1 117 ? 23.921 3.497 -4.292 1.00 75.88 117 ASN A C 1
ATOM 917 O O . ASN A 1 117 ? 25.057 4.011 -4.237 1.00 75.88 117 ASN A O 1
#

Secondary structure (DSSP, 8-state):
--GGGGG--HHHHT-HHHHHHHHHHHHHHHHHHHHHHHHHHHT-TTT--HHHHHHHHHHHT--SEEEEE--SSB--TT-TTSSTTTSBPPPTTS-SEEEEEPPHHHHHHHHHHHHH-

pLDDT: mean 90.82, std 6.26, range [62.38, 97.88]

Radius of gyration: 27.7 Å; chains: 1; bounding box: 50×24×88 Å

InterPro domains:
  IPR021283 Bacteriophage baseplate wedge 1 protein [PF11041] (4-116)

Sequence (117 aa):
MSKYTELITNYHATKPKFLAHVDLMTRPLIDVAAATRGLITAFDIDSAVGVQLDILGLWIGRSRVVSQPISGVYFSWDTDGLGYDQGVWQGPYDPDSGYMYLSDETYRVILKAKIAN